Protein AF-A0AAW9QL73-F1 (afdb_monomer_lite)

pLDDT: mean 81.15, std 14.25, range [47.59, 94.25]

Organism: NCBI:txid1427578

Radius of gyration: 22.08 Å; chains: 1; bounding box: 25×57×44 Å

Sequence (55 aa):
MNENAMNNTSKTNWQKVDSLTEEEIDTSDIPPLTEEFFSKSRWWQPVERFTAFLR

Foldseek 3Di:
DDPPPPPDDDPDPVVVVVPDDPVNDDCVVPDDDDVVNCPPPDDDDDDDDPPPPDD

Secondary structure (DSSP, 8-state):
--TTS------S-HHHHHT--GGGS--TTS----GGGGTT--PPPPPP-------

Structure (mmCIF, N/CA/C/O backbone):
data_AF-A0AAW9QL73-F1
#
_entry.id   AF-A0AAW9QL73-F1
#
loop_
_atom_site.group_PDB
_atom_site.id
_atom_site.type_symbol
_atom_site.label_atom_id
_atom_site.label_alt_id
_atom_site.label_comp_id
_atom_site.label_asym_id
_atom_site.label_entity_id
_atom_site.label_seq_id
_atom_site.pdbx_PDB_ins_code
_atom_site.Cartn_x
_atom_site.Cartn_y
_atom_site.Cartn_z
_atom_site.occupancy
_atom_site.B_iso_or_equiv
_atom_site.auth_seq_id
_atom_site.auth_comp_id
_atom_site.auth_asym_id
_atom_site.auth_atom_id
_atom_site.pdbx_PDB_model_num
ATOM 1 N N . MET A 1 1 ? 7.018 -7.078 31.691 1.00 48.09 1 MET A N 1
ATOM 2 C CA . MET A 1 1 ? 6.632 -5.959 30.801 1.00 48.09 1 MET A CA 1
ATOM 3 C C . MET A 1 1 ? 6.528 -4.712 31.670 1.00 48.09 1 MET A C 1
ATOM 5 O O . MET A 1 1 ? 5.936 -4.819 32.732 1.00 48.09 1 MET A O 1
ATOM 9 N N . ASN A 1 2 ? 7.185 -3.605 31.304 1.00 58.41 2 ASN A N 1
ATOM 10 C CA . ASN A 1 2 ? 7.179 -2.364 32.093 1.00 58.41 2 ASN A CA 1
ATOM 11 C C . ASN A 1 2 ? 5.943 -1.535 31.716 1.00 58.41 2 ASN A C 1
ATOM 13 O O . ASN A 1 2 ? 5.785 -1.164 30.554 1.00 58.41 2 ASN A O 1
ATOM 17 N N . GLU A 1 3 ? 5.089 -1.263 32.697 1.00 58.75 3 GLU A N 1
ATOM 18 C CA . GLU A 1 3 ? 3.847 -0.487 32.581 1.00 58.75 3 GLU A CA 1
ATOM 19 C C . GLU A 1 3 ? 4.047 0.934 32.020 1.00 58.75 3 GLU A C 1
ATOM 21 O O . GLU A 1 3 ? 3.131 1.505 31.442 1.00 58.75 3 GLU A O 1
ATOM 26 N N . ASN A 1 4 ? 5.264 1.480 32.105 1.00 61.47 4 ASN A N 1
ATOM 27 C CA . ASN A 1 4 ? 5.563 2.866 31.738 1.00 61.47 4 ASN A CA 1
ATOM 28 C C . ASN A 1 4 ? 6.043 3.071 30.285 1.00 61.47 4 ASN A C 1
ATOM 30 O O . ASN A 1 4 ? 6.355 4.195 29.898 1.00 61.47 4 ASN A O 1
ATOM 34 N N . ALA A 1 5 ? 6.132 2.014 29.468 1.00 60.41 5 ALA A N 1
ATOM 35 C CA . ALA A 1 5 ? 6.717 2.091 28.121 1.00 60.41 5 ALA A CA 1
ATOM 36 C C . ALA A 1 5 ? 5.709 2.373 26.983 1.00 60.41 5 ALA A C 1
ATOM 38 O O . ALA A 1 5 ? 6.132 2.599 25.852 1.00 60.41 5 ALA A O 1
ATOM 39 N N . MET A 1 6 ? 4.395 2.376 27.248 1.00 62.56 6 MET A N 1
ATOM 40 C CA . MET A 1 6 ? 3.347 2.439 26.207 1.00 62.56 6 MET A CA 1
ATOM 41 C C . MET A 1 6 ? 2.468 3.700 26.266 1.00 62.56 6 MET A C 1
ATOM 43 O O . MET A 1 6 ? 1.365 3.717 25.735 1.00 62.56 6 MET A O 1
ATOM 47 N N . ASN A 1 7 ? 2.959 4.785 26.866 1.00 64.25 7 ASN A N 1
ATOM 48 C CA . ASN A 1 7 ? 2.184 6.025 27.037 1.00 64.25 7 ASN A CA 1
ATOM 49 C C . ASN A 1 7 ? 2.243 6.962 25.817 1.00 64.25 7 ASN A C 1
ATOM 51 O O . ASN A 1 7 ? 1.799 8.108 25.886 1.00 64.25 7 ASN A O 1
ATOM 55 N N . ASN A 1 8 ? 2.862 6.529 24.716 1.00 66.38 8 ASN A N 1
ATOM 56 C CA . ASN A 1 8 ? 3.065 7.375 23.548 1.00 66.38 8 ASN A CA 1
ATOM 57 C C . ASN A 1 8 ? 1.807 7.338 22.676 1.00 66.38 8 ASN A C 1
ATOM 59 O O . ASN A 1 8 ? 1.705 6.562 21.727 1.00 66.38 8 ASN A O 1
ATOM 63 N N . THR A 1 9 ? 0.814 8.147 23.042 1.00 73.25 9 THR A N 1
ATOM 64 C CA . THR A 1 9 ? -0.352 8.374 22.191 1.00 73.25 9 THR A CA 1
ATOM 65 C C . THR A 1 9 ? 0.138 8.986 20.888 1.00 73.25 9 THR A C 1
ATOM 67 O O . THR A 1 9 ? 0.759 10.053 20.887 1.00 73.25 9 THR A O 1
ATOM 70 N N . SER A 1 10 ? -0.115 8.291 19.780 1.00 78.94 10 SER A N 1
ATOM 71 C CA . SER A 1 10 ? 0.218 8.790 18.452 1.00 78.94 10 SER A CA 1
ATOM 72 C C . SER A 1 10 ? -0.333 10.208 18.282 1.00 78.94 10 SER A C 1
ATOM 74 O O . SER A 1 10 ? -1.515 10.456 18.511 1.00 78.94 10 SER A O 1
ATOM 76 N N . LYS A 1 11 ? 0.535 11.145 17.891 1.00 86.81 11 LYS A N 1
ATOM 77 C CA . LYS A 1 11 ? 0.147 12.531 17.581 1.00 86.81 11 LYS A CA 1
ATOM 78 C C . LYS A 1 11 ? -0.506 12.653 16.201 1.00 86.81 11 LYS A C 1
ATOM 80 O O . LYS A 1 11 ? -0.873 13.754 15.796 1.00 86.81 11 LYS A O 1
ATOM 85 N N . THR A 1 12 ? -0.611 11.544 15.471 1.00 87.62 12 THR A N 1
ATOM 86 C CA . THR A 1 12 ? -1.297 11.484 14.186 1.00 87.62 12 THR A CA 1
ATOM 87 C C . THR A 1 12 ? -2.772 11.801 14.388 1.00 87.62 12 THR A C 1
ATOM 89 O O . THR A 1 12 ? -3.432 11.234 15.256 1.00 87.62 12 THR A O 1
ATOM 92 N N . ASN A 1 13 ? -3.296 12.714 13.575 1.00 91.00 13 ASN A N 1
ATOM 93 C CA . ASN A 1 13 ? -4.721 13.005 13.541 1.00 91.00 13 ASN A CA 1
ATOM 94 C C . ASN A 1 13 ? -5.447 11.879 12.791 1.00 91.00 13 ASN A C 1
ATOM 96 O O . ASN A 1 13 ? -5.605 11.943 11.573 1.00 91.00 13 ASN A O 1
ATOM 100 N N . TRP A 1 14 ? -5.847 10.841 13.523 1.00 89.44 14 TRP A N 1
ATOM 101 C CA . TRP A 1 14 ? -6.519 9.667 12.964 1.00 89.44 14 TRP A CA 1
ATOM 102 C C . TRP A 1 14 ? -7.902 9.991 12.405 1.00 89.44 14 TRP A C 1
ATOM 104 O O . TRP A 1 14 ? -8.242 9.499 11.341 1.00 89.44 14 TRP A O 1
ATOM 114 N N . GLN A 1 15 ? -8.643 10.912 13.027 1.00 92.00 15 GLN A N 1
ATOM 115 C CA . GLN A 1 15 ? -9.946 11.356 12.526 1.00 92.00 15 GLN A CA 1
ATOM 116 C C . GLN A 1 15 ? -9.848 11.971 11.126 1.00 92.00 15 GLN A C 1
ATOM 118 O O . GLN A 1 15 ? -10.739 11.782 10.303 1.00 92.00 15 GLN A O 1
ATOM 123 N N . LYS A 1 16 ? -8.761 12.703 10.846 1.00 90.50 16 LYS A N 1
ATOM 124 C CA . LYS A 1 16 ? -8.492 13.223 9.503 1.00 90.50 16 LYS A CA 1
ATOM 125 C C . LYS A 1 16 ? -8.228 12.087 8.518 1.00 90.50 16 LYS A C 1
ATOM 127 O O . LYS A 1 16 ? -8.771 12.134 7.426 1.00 90.50 16 LYS A O 1
ATOM 132 N N . VAL A 1 17 ? -7.414 11.101 8.900 1.00 89.19 17 VAL A N 1
ATOM 133 C CA . VAL A 1 17 ? -7.097 9.944 8.045 1.00 89.19 17 VAL A CA 1
ATOM 134 C C . VAL A 1 17 ? -8.357 9.137 7.7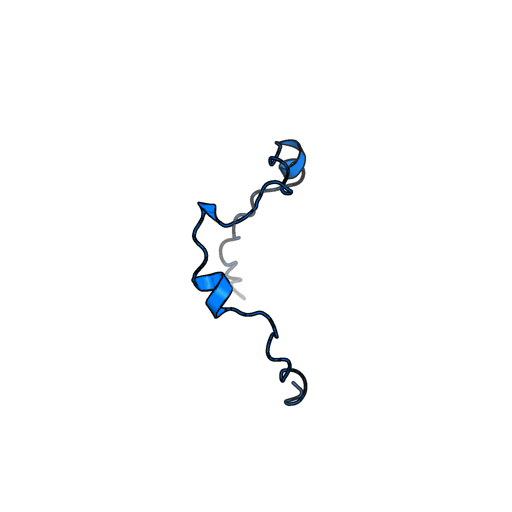28 1.00 89.19 17 VAL A C 1
ATOM 136 O O . VAL A 1 17 ? -8.597 8.843 6.567 1.00 89.19 17 VAL A O 1
ATOM 139 N N . ASP A 1 18 ? -9.201 8.873 8.727 1.00 90.62 18 ASP A N 1
ATOM 140 C CA . ASP A 1 18 ? -10.457 8.126 8.566 1.00 90.62 18 ASP A CA 1
ATOM 141 C C 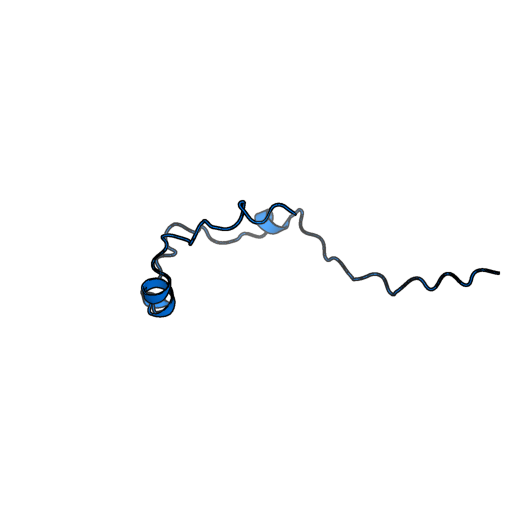. ASP A 1 18 ? -11.490 8.851 7.688 1.00 90.62 18 ASP A C 1
ATOM 143 O O . ASP A 1 18 ? -12.413 8.227 7.169 1.00 90.62 18 ASP A O 1
ATOM 147 N N . SER A 1 19 ? -11.363 10.173 7.546 1.00 94.00 19 SER A N 1
ATOM 148 C CA . SER A 1 19 ? -12.275 10.991 6.739 1.00 94.00 19 SER A CA 1
ATOM 149 C C . SER A 1 19 ? -11.801 11.191 5.295 1.00 94.00 19 SER A C 1
ATOM 151 O O . SER A 1 19 ? -12.552 11.772 4.515 1.00 94.00 19 SER A O 1
ATOM 153 N N . LEU A 1 20 ? -10.574 10.777 4.948 1.00 94.19 20 LEU A N 1
ATOM 154 C CA . LEU A 1 20 ? 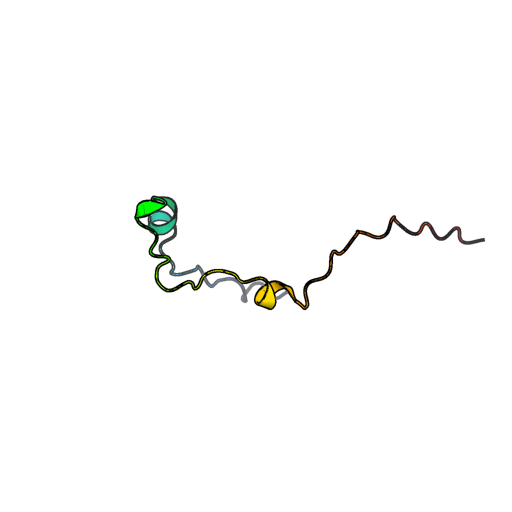-10.043 10.918 3.590 1.00 94.19 20 LEU A CA 1
ATOM 155 C C . LEU A 1 20 ? -10.716 9.923 2.643 1.00 94.19 20 LEU A C 1
ATOM 157 O O . LEU A 1 20 ? -10.840 8.737 2.946 1.00 94.19 20 LEU A O 1
ATOM 161 N N . THR A 1 21 ? -11.120 10.423 1.482 1.00 94.06 21 THR A N 1
ATOM 162 C CA . THR A 1 21 ? -11.587 9.599 0.361 1.00 94.06 21 THR A CA 1
ATOM 163 C C . THR A 1 21 ? -10.409 9.066 -0.454 1.00 94.06 21 THR A C 1
ATOM 165 O O . THR A 1 21 ? -9.303 9.599 -0.374 1.00 94.06 21 THR A O 1
ATOM 168 N N . GLU A 1 22 ? -10.631 8.011 -1.242 1.00 88.62 22 GLU A N 1
ATOM 169 C CA . GLU A 1 22 ? -9.579 7.384 -2.059 1.00 88.62 22 GLU A CA 1
ATOM 170 C C . GLU A 1 22 ? -8.937 8.394 -3.023 1.00 88.62 22 GLU A C 1
ATOM 172 O O . GLU A 1 22 ? -7.724 8.418 -3.199 1.00 88.62 22 GLU A O 1
ATOM 177 N N . GLU A 1 23 ? -9.742 9.284 -3.604 1.00 92.94 23 GLU A N 1
ATOM 178 C CA . GLU A 1 23 ? -9.301 10.294 -4.566 1.00 92.94 23 GLU A CA 1
ATOM 179 C C . GLU A 1 23 ? -8.451 11.409 -3.935 1.00 92.94 23 GLU A C 1
ATOM 181 O O . GLU A 1 23 ? -7.710 12.097 -4.638 1.00 92.94 23 GLU A O 1
ATOM 186 N N . GLU A 1 24 ? -8.565 11.611 -2.621 1.00 94.25 24 GLU A N 1
ATOM 187 C CA . GLU A 1 24 ? -7.782 12.596 -1.867 1.00 94.25 24 GLU A CA 1
ATOM 188 C C . GLU A 1 24 ? -6.426 12.044 -1.405 1.00 94.25 24 GLU A C 1
ATOM 190 O O . GLU A 1 24 ? -5.575 12.812 -0.942 1.00 94.25 24 GLU A O 1
ATOM 195 N N . ILE A 1 25 ? -6.211 10.729 -1.513 1.00 91.56 25 ILE A N 1
ATOM 196 C CA . ILE A 1 25 ? -4.942 10.094 -1.170 1.00 91.56 25 ILE A CA 1
ATOM 197 C C . ILE A 1 25 ? -3.974 10.291 -2.337 1.00 91.56 25 ILE A C 1
ATOM 199 O O . ILE A 1 25 ? -4.124 9.724 -3.416 1.00 91.56 25 ILE A O 1
ATOM 203 N N . ASP A 1 26 ? -2.942 11.098 -2.106 1.00 91.62 26 ASP A N 1
ATOM 204 C CA . ASP A 1 26 ? -1.852 11.263 -3.060 1.00 91.62 26 ASP A CA 1
ATOM 205 C C . ASP A 1 26 ? -0.960 10.016 -3.060 1.00 91.62 26 ASP A C 1
ATOM 207 O O . ASP A 1 26 ? -0.249 9.749 -2.092 1.00 91.62 26 ASP A O 1
ATOM 211 N N . THR A 1 27 ? -1.011 9.255 -4.153 1.00 91.19 27 THR A N 1
ATOM 212 C CA . THR A 1 27 ? -0.133 8.104 -4.405 1.00 91.19 27 THR A CA 1
ATOM 213 C C . THR A 1 27 ? 0.861 8.374 -5.534 1.00 91.19 27 THR A C 1
ATOM 215 O O . THR A 1 27 ? 1.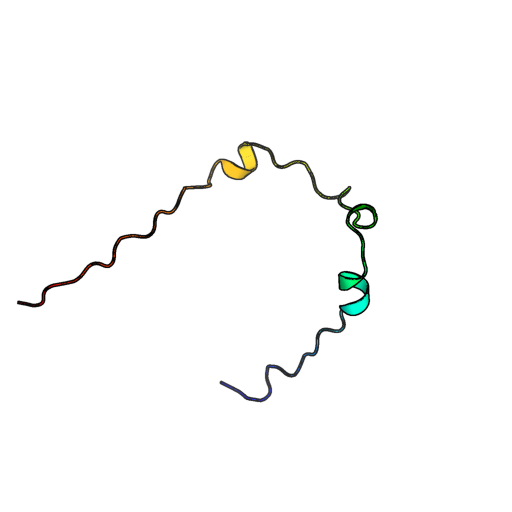426 7.433 -6.092 1.00 91.19 27 THR A O 1
ATOM 218 N N . SER A 1 28 ? 1.032 9.635 -5.951 1.00 92.06 28 SER A N 1
ATOM 219 C CA . SER A 1 28 ? 1.873 9.992 -7.103 1.00 92.06 28 SER A CA 1
ATOM 220 C C . SER A 1 28 ? 3.362 9.720 -6.875 1.00 92.06 28 SER A C 1
ATOM 222 O O . SER A 1 28 ? 4.119 9.564 -7.834 1.00 92.06 28 SER A O 1
ATOM 224 N N . ASP A 1 29 ? 3.775 9.624 -5.612 1.00 93.75 29 ASP A N 1
ATOM 225 C CA . ASP A 1 29 ? 5.127 9.278 -5.186 1.00 93.75 29 ASP A CA 1
ATOM 226 C C . ASP A 1 29 ? 5.393 7.764 -5.172 1.00 93.75 29 ASP A C 1
ATOM 228 O O . ASP A 1 29 ? 6.552 7.344 -5.112 1.00 93.75 29 ASP A O 1
ATOM 232 N N . ILE A 1 30 ? 4.348 6.936 -5.258 1.00 91.81 30 ILE A N 1
ATOM 233 C CA . ILE A 1 30 ? 4.457 5.479 -5.226 1.00 91.81 30 ILE A CA 1
ATOM 234 C C . ILE A 1 30 ? 4.682 4.964 -6.656 1.00 91.81 30 ILE A C 1
ATOM 236 O O . ILE A 1 30 ? 3.779 5.037 -7.495 1.00 91.81 30 ILE A O 1
ATOM 240 N N . PRO A 1 31 ? 5.865 4.408 -6.976 1.00 90.38 31 PRO A N 1
ATOM 241 C CA . PRO A 1 31 ? 6.113 3.856 -8.300 1.00 90.38 31 PRO A CA 1
ATOM 242 C C . PRO A 1 31 ? 5.277 2.584 -8.538 1.00 90.38 31 PRO A C 1
ATOM 244 O O . PRO A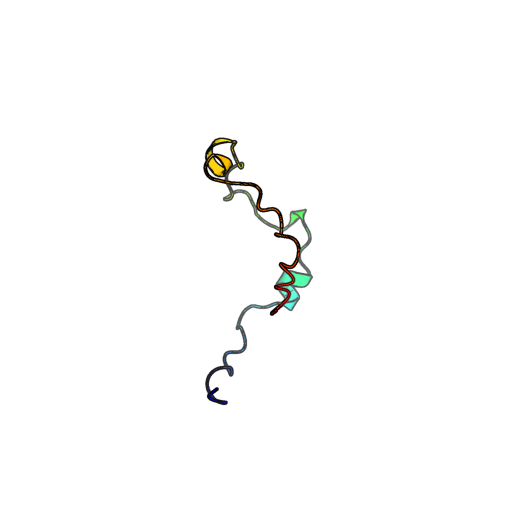 1 31 ? 4.952 1.865 -7.588 1.00 90.38 31 PRO A O 1
ATOM 247 N N . PRO A 1 32 ? 4.971 2.241 -9.804 1.00 90.44 32 PRO A N 1
ATOM 248 C CA . PRO A 1 32 ? 4.275 1.000 -10.124 1.00 90.44 32 PRO A CA 1
ATOM 249 C C . PRO A 1 32 ? 5.092 -0.224 -9.688 1.00 90.44 32 PRO A C 1
ATOM 251 O O . PRO A 1 32 ? 6.305 -0.297 -9.895 1.00 90.44 32 PRO A O 1
ATOM 254 N N . LEU A 1 33 ? 4.410 -1.214 -9.109 1.00 91.00 33 LEU A N 1
ATOM 255 C CA . LEU A 1 33 ? 5.008 -2.486 -8.703 1.00 91.00 33 LEU A CA 1
ATOM 256 C C . LEU A 1 33 ? 5.306 -3.346 -9.939 1.00 91.00 33 LEU A C 1
ATOM 258 O O . LEU A 1 33 ? 4.391 -3.817 -10.611 1.00 91.00 33 LEU A O 1
ATOM 262 N N . THR A 1 34 ? 6.589 -3.558 -10.236 1.00 93.50 34 THR A N 1
ATOM 263 C CA . THR A 1 34 ? 7.044 -4.401 -11.352 1.00 93.50 34 THR A CA 1
ATOM 264 C C . THR A 1 34 ? 7.254 -5.852 -10.919 1.00 93.50 34 THR A C 1
ATOM 266 O O . THR A 1 34 ? 7.389 -6.156 -9.734 1.00 93.50 34 THR A O 1
ATOM 269 N N . GLU A 1 35 ? 7.344 -6.775 -11.879 1.00 90.75 35 GLU A N 1
ATOM 270 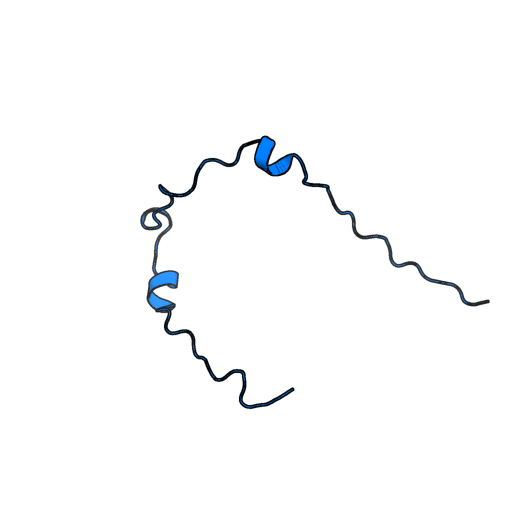C CA . GLU A 1 35 ? 7.652 -8.187 -11.598 1.00 90.75 35 GLU A CA 1
ATOM 271 C C . GLU A 1 35 ? 9.000 -8.366 -10.875 1.00 90.75 35 GLU A C 1
ATOM 273 O O . GLU A 1 35 ? 9.145 -9.257 -10.037 1.00 90.75 35 GLU A O 1
ATOM 278 N N . GLU A 1 36 ? 9.969 -7.478 -11.124 1.00 92.62 36 GLU A N 1
ATOM 279 C CA . GLU A 1 36 ? 11.272 -7.483 -10.449 1.00 92.62 36 GLU A CA 1
ATOM 280 C C . GLU A 1 36 ? 11.149 -7.317 -8.932 1.00 92.62 36 GLU A C 1
ATOM 282 O O . GLU A 1 36 ? 11.901 -7.953 -8.184 1.00 92.62 36 GLU A O 1
ATOM 287 N N . PHE A 1 37 ? 10.174 -6.524 -8.467 1.00 91.38 37 PHE A N 1
ATOM 288 C CA . PHE A 1 37 ? 9.892 -6.351 -7.041 1.00 91.38 37 PHE A CA 1
ATOM 289 C C . PHE A 1 37 ? 9.574 -7.696 -6.373 1.00 91.38 37 PHE A C 1
ATOM 291 O O . PHE A 1 37 ? 10.022 -7.972 -5.259 1.00 91.38 37 PHE A O 1
ATOM 298 N N . PHE A 1 38 ? 8.863 -8.572 -7.085 1.00 90.44 38 PHE A N 1
ATOM 299 C CA . PHE A 1 38 ? 8.455 -9.886 -6.597 1.00 90.44 38 PHE A CA 1
ATOM 300 C C . PHE A 1 38 ? 9.451 -11.005 -6.925 1.00 90.44 38 PHE A C 1
ATOM 302 O O . PHE A 1 38 ? 9.220 -12.146 -6.532 1.00 90.44 38 PHE A O 1
ATOM 309 N N . SER A 1 39 ? 10.582 -10.708 -7.573 1.00 93.88 39 SER A N 1
ATOM 310 C CA . SER A 1 39 ? 11.561 -11.717 -8.024 1.00 93.88 39 SER A CA 1
ATOM 311 C C . SER A 1 39 ? 12.089 -12.635 -6.913 1.00 93.88 39 SER A C 1
ATOM 313 O O . SER A 1 39 ? 12.450 -13.783 -7.165 1.00 93.88 39 SER A O 1
ATOM 315 N N . LYS A 1 40 ? 12.138 -12.140 -5.671 1.00 91.56 40 LYS A N 1
ATOM 316 C CA . LYS A 1 40 ? 12.601 -12.889 -4.489 1.00 91.56 40 LYS A CA 1
ATOM 317 C C . LYS A 1 40 ? 11.462 -13.416 -3.619 1.00 91.56 40 LYS A C 1
ATOM 319 O O . LYS A 1 40 ? 11.715 -14.086 -2.614 1.00 91.56 40 LYS A O 1
ATOM 324 N N . SER A 1 41 ? 10.223 -13.093 -3.969 1.00 92.00 41 SER A N 1
ATOM 325 C CA . SER A 1 41 ? 9.050 -13.521 -3.226 1.00 92.00 41 SER A CA 1
ATOM 326 C C . SER A 1 41 ? 8.814 -15.007 -3.454 1.00 92.00 41 SER A C 1
ATOM 328 O O . SER A 1 41 ? 8.931 -15.520 -4.564 1.00 92.00 41 SER A O 1
ATOM 330 N N . ARG A 1 42 ? 8.475 -15.719 -2.381 1.00 88.75 42 ARG A N 1
ATOM 331 C CA . ARG A 1 42 ? 8.084 -17.127 -2.444 1.00 88.75 42 ARG A CA 1
ATOM 332 C C . ARG A 1 42 ? 6.738 -17.302 -1.774 1.00 88.75 42 ARG A C 1
ATOM 334 O O . ARG A 1 42 ? 6.487 -16.709 -0.725 1.00 88.75 42 ARG A O 1
ATOM 341 N N . TRP A 1 43 ? 5.905 -18.154 -2.352 1.00 86.56 43 TRP A N 1
ATOM 342 C CA . TRP A 1 43 ? 4.691 -18.602 -1.692 1.00 86.56 43 TRP A CA 1
ATOM 343 C C . TRP A 1 43 ? 5.072 -19.390 -0.444 1.00 86.56 43 TRP A C 1
ATOM 345 O O . TRP A 1 43 ? 5.861 -20.334 -0.509 1.00 86.56 43 TRP A O 1
ATOM 355 N N . TRP A 1 44 ? 4.532 -18.986 0.699 1.00 85.12 44 TRP A N 1
ATOM 356 C CA . TRP A 1 44 ? 4.621 -19.780 1.911 1.00 85.12 44 TRP A CA 1
ATOM 357 C C . TRP A 1 44 ? 3.302 -20.513 2.100 1.00 85.12 44 TRP A C 1
ATOM 359 O O . TRP A 1 44 ? 2.254 -19.887 2.253 1.00 85.12 44 TRP A O 1
ATOM 369 N N . GLN A 1 45 ? 3.358 -21.841 2.074 1.00 83.50 45 GLN A N 1
ATOM 370 C CA . GLN A 1 45 ? 2.241 -22.666 2.504 1.00 83.50 45 GLN A CA 1
ATOM 371 C C . GLN A 1 45 ? 2.443 -23.018 3.981 1.00 83.50 45 GLN A C 1
ATOM 373 O O . GLN A 1 45 ? 3.547 -23.433 4.353 1.00 83.50 45 GLN A O 1
ATOM 378 N N . PRO A 1 46 ? 1.408 -22.870 4.827 1.00 83.19 46 PRO A N 1
ATOM 379 C CA . PRO A 1 46 ? 1.463 -23.374 6.186 1.00 83.19 46 PRO A CA 1
ATOM 380 C C . PRO A 1 46 ? 1.747 -24.873 6.156 1.00 83.19 46 PRO A C 1
ATOM 382 O O . PRO A 1 46 ? 1.066 -25.621 5.456 1.00 83.19 46 PRO A O 1
ATOM 385 N N . VAL A 1 47 ? 2.743 -25.319 6.918 1.00 77.50 47 VAL A N 1
ATOM 386 C CA . VAL A 1 47 ? 2.914 -26.752 7.162 1.00 77.50 47 VAL A CA 1
ATOM 387 C C . VAL A 1 47 ? 1.743 -27.234 8.014 1.00 77.50 47 VAL A C 1
ATOM 389 O O . VAL A 1 47 ? 1.395 -26.601 9.015 1.00 77.50 47 VAL A O 1
ATOM 392 N N . GLU A 1 48 ? 1.111 -28.338 7.615 1.00 77.69 48 GLU A N 1
ATOM 393 C CA . GLU A 1 48 ? 0.126 -28.999 8.468 1.00 77.69 48 GLU A CA 1
ATOM 394 C C . GLU A 1 48 ? 0.765 -29.317 9.826 1.00 77.69 48 GLU A C 1
ATOM 396 O O . GLU A 1 48 ? 1.957 -29.627 9.913 1.00 77.69 48 GLU A O 1
ATOM 401 N N . ARG A 1 49 ? -0.017 -29.199 10.909 1.00 69.44 49 ARG A N 1
ATOM 402 C CA . ARG A 1 49 ? 0.473 -29.448 12.270 1.00 69.44 49 ARG A CA 1
ATOM 403 C C . ARG A 1 49 ? 1.113 -30.836 12.340 1.00 69.44 49 ARG A C 1
ATOM 405 O O . ARG A 1 49 ? 0.414 -31.847 12.299 1.00 69.44 49 ARG A O 1
ATOM 412 N N . PHE A 1 50 ? 2.432 -30.871 12.510 1.00 65.81 50 PHE A N 1
ATOM 413 C CA . PHE A 1 50 ? 3.163 -32.097 12.793 1.00 65.81 50 PHE A CA 1
ATOM 414 C C . PHE A 1 50 ? 2.720 -32.620 14.163 1.00 65.81 50 PHE A C 1
ATOM 416 O O . PHE A 1 50 ? 3.111 -32.089 15.202 1.00 65.81 50 PHE A O 1
ATOM 423 N N . THR A 1 51 ? 1.861 -33.638 14.175 1.00 61.31 51 THR A N 1
ATOM 424 C CA . THR A 1 51 ? 1.501 -34.331 15.414 1.00 61.31 51 THR A CA 1
ATOM 425 C C . THR A 1 51 ? 2.571 -35.386 15.649 1.00 61.31 51 THR A C 1
ATOM 427 O O . THR A 1 51 ? 2.511 -36.477 15.087 1.00 61.31 51 THR A O 1
ATOM 430 N N . ALA A 1 52 ? 3.594 -35.044 16.432 1.00 59.19 52 ALA A N 1
ATOM 431 C CA . ALA A 1 52 ? 4.559 -36.024 16.904 1.00 59.19 52 ALA A CA 1
ATOM 432 C C . ALA A 1 52 ? 3.824 -36.999 17.835 1.00 59.19 52 ALA A C 1
ATOM 434 O O . ALA A 1 52 ? 3.522 -36.661 18.979 1.00 59.19 52 ALA A O 1
ATOM 435 N N . PHE A 1 53 ? 3.507 -38.200 17.353 1.00 58.25 53 PHE A N 1
ATOM 436 C CA . PHE A 1 53 ? 3.191 -39.305 18.250 1.00 58.25 53 PHE A CA 1
ATOM 437 C C . PHE A 1 53 ? 4.473 -39.639 19.020 1.00 58.25 53 PHE A C 1
ATOM 439 O O . PHE A 1 53 ? 5.388 -40.260 18.481 1.00 58.25 53 PHE A O 1
ATOM 446 N N . LEU A 1 54 ? 4.557 -39.175 20.268 1.00 51.47 54 LEU A N 1
ATOM 447 C CA . LEU A 1 54 ? 5.516 -39.692 21.237 1.00 51.47 54 LEU A CA 1
ATOM 448 C C . LEU A 1 54 ? 5.139 -41.155 21.499 1.00 51.47 54 LEU A C 1
ATOM 450 O O . LEU A 1 54 ? 4.026 -41.435 21.949 1.00 51.47 54 LEU A O 1
ATOM 454 N N . ARG A 1 55 ? 6.045 -42.068 21.147 1.00 47.59 55 ARG A N 1
ATOM 455 C CA . ARG A 1 55 ? 5.986 -43.483 21.520 1.00 47.59 55 ARG A CA 1
ATOM 456 C C . ARG A 1 55 ? 6.839 -43.714 22.756 1.00 47.59 55 ARG A C 1
ATOM 458 O O . ARG A 1 55 ? 7.923 -43.095 22.819 1.00 47.59 55 ARG A O 1
#